Protein AF-A0A268R4T3-F1 (afdb_monomer)

Secondary structure (DSSP, 8-state):
-EESS-EEEEEEEGGGEETTEE-GGG-EEEEE-TT-B-PPPTTEEE-PPEESBTTB--EE----TTTTPPPSSPPPP-SSGGGG-

Solvent-accessible surface area (backbone atoms only — not comparable to full-atom values): 5460 Å² total; per-residue (Å²): 63,32,25,73,30,45,30,32,42,43,36,33,52,57,86,65,50,53,95,93,41,72,62,74,87,64,50,47,81,42,82,40,54,53,77,42,72,47,87,78,57,94,58,49,42,69,61,80,71,40,54,75,50,92,95,43,64,45,69,49,82,76,73,66,88,75,74,86,55,84,70,96,60,86,77,84,72,86,52,83,72,50,75,81,111

Nearest PDB structures (foldseek):
  5m6b-assembly4_D  TM=3.448E-01  e=3.997E+00  Agaricus bisporus
  7sqx-assembly1_A  TM=1.908E-01  e=9.041E+00  Pseudomonas aeruginosa PAO1
  7ysw-assembly1_C  TM=1.509E-01  e=9.627E+00  Homo sapiens

pLDDT: mean 93.46, std 6.96, range [61.69, 98.44]

Radius of gyration: 15.92 Å; Cα contacts (8 Å, |Δi|>4): 114; chains: 1; bounding box: 39×26×36 Å

Organism: Shouchella clausii (NCBI:txid79880)

Sequence (85 aa):
NVAMTDLVLLLGRVQDIENNHYDAKNVDAFFIPKGVAVELYATTLHFAPCKVDEEGFKAVVILPAGTNEPLEKAVEKKSEEDVLL

Mean predicted aligned error: 4.97 Å

Structure (mmCIF, N/CA/C/O backbone):
data_AF-A0A268R4T3-F1
#
_entry.id   AF-A0A268R4T3-F1
#
loop_
_atom_site.group_PDB
_atom_site.id
_atom_site.type_symbol
_atom_site.label_atom_id
_atom_site.label_alt_id
_atom_site.label_comp_id
_atom_site.label_asym_id
_atom_site.label_entity_id
_atom_site.label_seq_id
_atom_site.pdbx_PDB_ins_code
_atom_site.Cartn_x
_atom_site.Cartn_y
_atom_site.Cartn_z
_atom_site.occupancy
_atom_site.B_iso_or_equiv
_atom_site.auth_seq_id
_atom_site.auth_comp_id
_atom_site.auth_asym_id
_atom_site.auth_atom_id
_atom_site.pdbx_PDB_model_num
ATOM 1 N N . ASN A 1 1 ? 1.979 -5.303 6.579 1.00 92.50 1 ASN A N 1
ATOM 2 C CA . ASN A 1 1 ? 1.441 -4.089 7.236 1.00 92.50 1 ASN A CA 1
ATOM 3 C C . ASN A 1 1 ? 0.464 -4.484 8.325 1.00 92.50 1 ASN A C 1
ATOM 5 O O . ASN A 1 1 ? -0.346 -5.368 8.089 1.00 92.50 1 ASN A O 1
ATOM 9 N N . VAL A 1 2 ? 0.520 -3.842 9.492 1.00 97.00 2 VAL A N 1
ATOM 10 C CA . VAL A 1 2 ? -0.475 -4.002 10.566 1.00 97.00 2 VAL A CA 1
ATOM 11 C C . VAL A 1 2 ? -1.099 -2.646 10.860 1.00 97.00 2 VAL A C 1
ATOM 13 O O . VAL A 1 2 ? -0.385 -1.698 11.191 1.00 97.00 2 VAL A O 1
ATOM 16 N N . ALA A 1 3 ? -2.416 -2.546 10.718 1.00 97.69 3 ALA A N 1
ATOM 17 C CA . ALA A 1 3 ? -3.161 -1.317 10.946 1.00 97.69 3 ALA A CA 1
ATOM 18 C C . ALA A 1 3 ? -3.316 -1.059 12.455 1.00 97.69 3 ALA A C 1
ATOM 20 O O . ALA A 1 3 ? -3.958 -1.831 13.163 1.00 97.69 3 ALA A O 1
ATOM 21 N N . MET A 1 4 ? -2.725 0.020 12.975 1.00 97.75 4 MET A N 1
ATOM 22 C CA . MET A 1 4 ? -2.869 0.427 14.387 1.00 97.75 4 MET A CA 1
ATOM 23 C C . MET A 1 4 ? -4.008 1.437 14.590 1.00 97.75 4 MET A C 1
ATOM 25 O O . MET A 1 4 ? -4.479 1.636 15.713 1.00 97.75 4 MET A O 1
ATO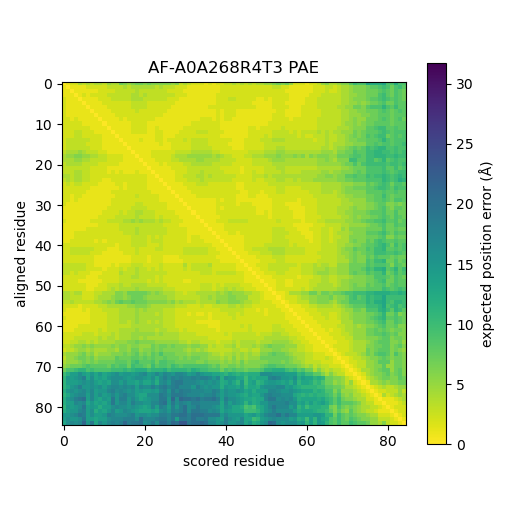M 29 N N . THR A 1 5 ? -4.466 2.033 13.494 1.00 97.69 5 THR A N 1
ATOM 30 C CA . THR A 1 5 ? -5.719 2.775 13.321 1.00 97.69 5 THR A CA 1
ATOM 31 C C . THR A 1 5 ? -6.419 2.232 12.080 1.00 97.69 5 THR A C 1
ATOM 33 O O . THR A 1 5 ? -5.775 1.571 11.266 1.00 97.69 5 THR A O 1
ATOM 36 N N . ASP A 1 6 ? -7.698 2.551 11.900 1.00 98.06 6 ASP A N 1
ATOM 37 C CA . ASP A 1 6 ? -8.352 2.334 10.611 1.00 98.06 6 ASP A CA 1
ATOM 38 C C . ASP A 1 6 ? -7.609 3.121 9.521 1.00 98.06 6 ASP A C 1
ATOM 40 O O . ASP A 1 6 ? -7.164 4.255 9.743 1.00 98.06 6 ASP A O 1
ATOM 44 N N . LEU A 1 7 ? -7.422 2.503 8.358 1.00 97.94 7 LEU A N 1
ATOM 45 C CA . LEU A 1 7 ? -6.743 3.117 7.219 1.00 97.94 7 LEU A CA 1
ATOM 46 C C . LEU A 1 7 ? -7.294 2.581 5.902 1.00 97.94 7 LEU A C 1
ATOM 48 O O . LEU A 1 7 ? -7.891 1.506 5.857 1.00 97.94 7 LEU A O 1
ATOM 52 N N . VAL A 1 8 ? -7.065 3.316 4.818 1.00 98.38 8 VAL A N 1
ATOM 53 C CA . VAL A 1 8 ? -7.339 2.837 3.459 1.00 98.38 8 VAL A CA 1
ATOM 54 C C . VAL A 1 8 ? -6.022 2.613 2.727 1.00 98.38 8 VAL A C 1
ATOM 56 O O . VAL A 1 8 ? -5.133 3.465 2.754 1.00 98.38 8 VAL A O 1
ATOM 59 N N . LEU A 1 9 ? -5.897 1.465 2.066 1.00 98.19 9 LEU A N 1
ATOM 60 C CA . LEU A 1 9 ? -4.812 1.185 1.131 1.00 98.19 9 LEU A CA 1
ATOM 61 C C . LEU A 1 9 ? -5.310 1.355 -0.301 1.00 98.19 9 LEU A C 1
ATOM 63 O O . LEU A 1 9 ? -6.318 0.763 -0.678 1.00 98.19 9 LEU A O 1
ATOM 67 N N . LEU A 1 10 ? -4.579 2.138 -1.089 1.00 98.00 10 LEU A N 1
ATOM 68 C CA . LEU A 1 10 ? -4.752 2.240 -2.534 1.00 98.00 10 LEU A CA 1
ATOM 69 C C . LEU A 1 10 ? -3.758 1.288 -3.192 1.00 98.00 10 LEU A C 1
ATOM 71 O O . LEU A 1 10 ? -2.548 1.511 -3.086 1.00 98.00 10 LEU A O 1
ATOM 75 N N . LEU A 1 11 ? -4.263 0.221 -3.808 1.00 98.19 11 LEU A N 1
ATOM 76 C CA . LEU A 1 11 ? -3.459 -0.885 -4.316 1.00 98.19 11 LEU A CA 1
ATOM 77 C C . LEU A 1 11 ? -3.632 -1.051 -5.823 1.00 98.19 11 LEU A C 1
ATOM 79 O O . LEU A 1 11 ? -4.725 -0.894 -6.359 1.00 98.19 11 LEU A O 1
ATOM 83 N N . GLY A 1 12 ? -2.540 -1.411 -6.486 1.00 98.12 12 GLY A N 1
ATOM 84 C CA . GLY A 1 12 ? -2.504 -1.752 -7.901 1.00 98.12 12 GLY A CA 1
ATOM 85 C C . GLY A 1 12 ? -1.682 -3.011 -8.154 1.00 98.12 12 GLY A C 1
ATOM 86 O O . GLY A 1 12 ? -0.995 -3.512 -7.258 1.00 98.12 12 GLY A O 1
ATOM 87 N N . ARG A 1 13 ? -1.721 -3.532 -9.379 1.00 97.88 13 ARG A N 1
ATOM 88 C CA . ARG A 1 13 ? -0.968 -4.733 -9.763 1.00 97.88 13 ARG A CA 1
ATOM 89 C C . ARG A 1 13 ? 0.154 -4.363 -10.713 1.00 97.88 13 ARG A C 1
ATOM 91 O O . ARG A 1 13 ? -0.084 -3.740 -11.734 1.00 97.88 13 ARG A O 1
ATOM 98 N N . VAL A 1 14 ? 1.373 -4.819 -10.445 1.00 98.00 14 VAL A N 1
ATOM 99 C CA . VAL A 1 14 ? 2.521 -4.572 -11.341 1.00 98.00 14 VAL A CA 1
ATOM 100 C C . VAL A 1 14 ? 2.238 -5.021 -12.786 1.00 98.00 14 VAL A C 1
ATOM 102 O O . VAL A 1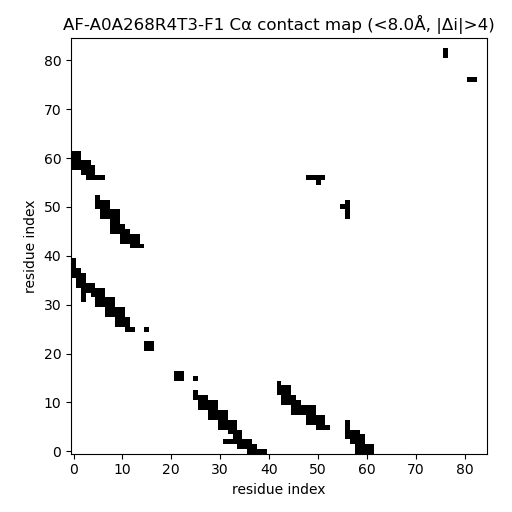 14 ? 2.747 -4.422 -13.726 1.00 98.00 14 VAL A O 1
ATOM 105 N N . GLN A 1 15 ? 1.403 -6.046 -12.976 1.00 97.88 15 GLN A N 1
ATOM 106 C CA . GLN A 1 15 ? 1.031 -6.568 -14.294 1.00 97.88 15 GLN A CA 1
ATOM 107 C C . GLN A 1 15 ? 0.193 -5.602 -15.144 1.00 97.88 15 GLN A C 1
ATOM 109 O O . GLN A 1 15 ? 0.155 -5.782 -16.356 1.00 97.88 15 GLN A O 1
ATOM 114 N N . ASP A 1 16 ? -0.439 -4.596 -14.537 1.00 98.06 16 ASP A N 1
ATOM 115 C CA . ASP A 1 16 ? -1.260 -3.617 -15.258 1.00 98.06 16 ASP A CA 1
ATOM 116 C C . ASP A 1 16 ? -0.435 -2.390 -15.710 1.00 98.06 16 ASP A C 1
ATOM 118 O O . ASP A 1 16 ? -0.994 -1.409 -16.202 1.00 98.06 16 ASP A O 1
ATOM 122 N N . ILE A 1 17 ? 0.896 -2.418 -15.537 1.00 97.88 17 ILE A N 1
ATOM 123 C CA . ILE A 1 17 ? 1.810 -1.412 -16.095 1.00 97.88 17 ILE A CA 1
ATOM 124 C C . ILE A 1 17 ? 1.947 -1.640 -17.603 1.00 97.88 17 ILE A C 1
ATOM 126 O O . ILE A 1 17 ? 2.406 -2.691 -18.050 1.00 97.88 17 ILE A O 1
ATOM 130 N N . GLU A 1 18 ? 1.665 -0.603 -18.387 1.00 98.00 18 GLU A N 1
ATOM 131 C CA . GLU A 1 18 ? 1.816 -0.603 -19.840 1.00 98.00 18 GLU A CA 1
ATOM 132 C C . GLU A 1 18 ? 2.725 0.550 -20.270 1.00 98.00 18 GLU A C 1
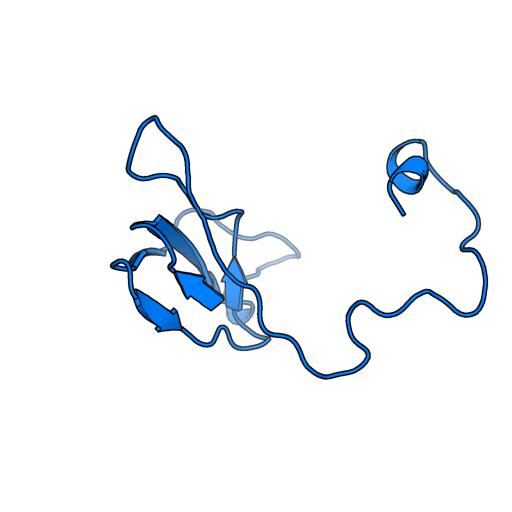ATOM 134 O O . GLU A 1 18 ? 2.537 1.691 -19.858 1.00 98.00 18 GLU A O 1
ATOM 139 N N . ASN A 1 19 ? 3.730 0.276 -21.110 1.00 97.38 19 ASN A N 1
ATOM 140 C CA . ASN A 1 19 ? 4.663 1.294 -21.622 1.00 97.38 19 ASN A CA 1
ATOM 141 C C . ASN A 1 19 ? 5.299 2.170 -20.518 1.00 97.38 19 ASN A C 1
ATOM 143 O O . ASN A 1 19 ? 5.447 3.379 -20.684 1.00 97.38 19 ASN A O 1
ATOM 147 N N . ASN A 1 20 ? 5.675 1.549 -19.391 1.00 94.81 20 ASN A N 1
ATOM 148 C CA . ASN A 1 20 ? 6.221 2.222 -18.203 1.00 94.81 20 ASN A CA 1
ATOM 149 C C . ASN A 1 20 ? 5.268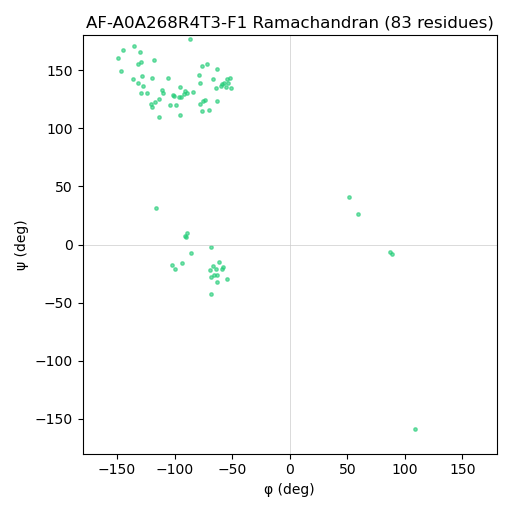 3.267 -17.579 1.00 94.81 20 ASN A C 1
ATOM 151 O O . ASN A 1 20 ? 5.707 4.222 -16.940 1.00 94.81 20 ASN A O 1
ATOM 155 N N . HIS A 1 21 ? 3.962 3.088 -17.770 1.00 96.50 21 HIS A N 1
ATOM 156 C CA . HIS A 1 21 ? 2.906 3.915 -17.206 1.00 96.50 21 HIS A CA 1
ATOM 157 C C . HIS A 1 21 ? 1.870 3.036 -16.497 1.00 96.50 21 HIS A C 1
ATOM 159 O O . HIS A 1 21 ? 1.580 1.926 -16.940 1.00 96.50 21 HIS A O 1
ATOM 165 N N . TYR A 1 22 ? 1.308 3.534 -15.395 1.00 97.00 22 TYR A N 1
ATOM 166 C CA . TYR A 1 22 ? 0.233 2.867 -14.663 1.00 97.00 22 TYR A CA 1
ATOM 167 C C . TYR A 1 22 ? -1.018 3.741 -14.686 1.00 97.00 22 TYR A C 1
ATOM 169 O O . TYR A 1 22 ? -0.979 4.888 -14.239 1.00 97.00 22 TYR A O 1
ATOM 177 N N . ASP A 1 23 ? -2.124 3.199 -15.191 1.00 97.38 23 ASP A N 1
ATOM 178 C CA . ASP A 1 23 ? -3.396 3.914 -15.235 1.00 97.38 23 ASP A CA 1
ATOM 179 C C . ASP A 1 23 ? -4.066 3.894 -13.853 1.00 97.38 23 ASP A C 1
ATOM 181 O O . ASP A 1 23 ? -4.375 2.834 -13.305 1.00 97.38 23 ASP A O 1
ATOM 185 N N . ALA A 1 24 ? -4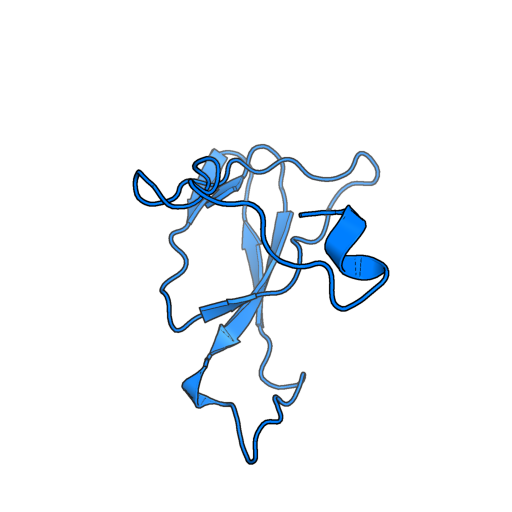.323 5.078 -13.292 1.00 94.88 24 ALA A N 1
ATOM 186 C CA . ALA A 1 24 ? -4.950 5.233 -11.981 1.00 94.88 24 ALA A CA 1
ATOM 187 C C . ALA A 1 24 ? -6.345 4.588 -11.890 1.00 94.88 24 ALA A C 1
ATOM 189 O O . ALA A 1 24 ? -6.789 4.271 -10.788 1.00 94.88 24 ALA A O 1
ATOM 190 N N . LYS A 1 25 ? -7.027 4.343 -13.020 1.00 97.06 25 LYS A N 1
ATOM 191 C CA . LYS A 1 25 ? -8.309 3.617 -13.040 1.00 97.06 25 LYS A CA 1
ATOM 192 C C . LYS A 1 25 ? -8.186 2.160 -12.575 1.00 97.06 25 LYS A C 1
ATOM 194 O O . LYS A 1 25 ? -9.192 1.567 -12.207 1.00 97.06 25 LYS A O 1
ATOM 199 N N . ASN A 1 26 ? -6.978 1.592 -12.621 1.00 97.38 26 ASN A N 1
ATOM 200 C CA . ASN A 1 26 ? -6.682 0.224 -12.196 1.00 97.38 26 ASN A CA 1
ATOM 201 C C . ASN A 1 26 ? -6.305 0.157 -10.701 1.00 97.38 26 ASN A C 1
ATOM 203 O O . ASN A 1 26 ? -5.757 -0.846 -10.249 1.00 97.38 26 ASN A O 1
ATOM 207 N N . VAL A 1 27 ? -6.487 1.241 -9.939 1.00 98.00 27 VAL A N 1
ATOM 208 C CA . VAL A 1 27 ? -6.255 1.264 -8.489 1.00 98.00 27 VAL A CA 1
ATOM 209 C C . VAL A 1 27 ? -7.549 0.934 -7.760 1.00 98.00 27 VAL A C 1
ATOM 211 O O . VAL A 1 27 ? -8.562 1.600 -7.960 1.00 98.00 27 VAL A O 1
ATOM 214 N N . ASP A 1 28 ? -7.471 -0.017 -6.835 1.00 98.19 28 ASP A N 1
ATOM 215 C CA . ASP A 1 28 ? -8.559 -0.353 -5.924 1.00 98.19 28 ASP A CA 1
ATOM 216 C C . ASP A 1 28 ? -8.267 0.158 -4.509 1.00 98.19 28 ASP A C 1
ATOM 218 O O . ASP A 1 28 ? -7.130 0.131 -4.025 1.00 98.19 28 ASP A O 1
ATOM 222 N N . ALA A 1 29 ? -9.317 0.613 -3.826 1.00 98.06 29 ALA A N 1
ATOM 223 C CA . ALA A 1 29 ? -9.247 1.077 -2.447 1.00 98.06 29 ALA A CA 1
ATOM 224 C C . ALA A 1 29 ? -9.743 -0.005 -1.480 1.00 98.06 29 ALA A C 1
ATOM 226 O O . ALA A 1 29 ? -10.862 -0.502 -1.602 1.00 98.06 29 ALA A O 1
ATOM 227 N N . PHE A 1 30 ? -8.934 -0.316 -0.470 1.00 98.25 30 PHE A N 1
ATOM 228 C CA . PHE A 1 30 ? -9.248 -1.308 0.555 1.00 98.25 30 PHE A CA 1
ATOM 229 C C . PHE A 1 30 ? -9.271 -0.656 1.930 1.00 98.25 30 PHE A C 1
ATOM 231 O O . PHE A 1 30 ? -8.251 -0.155 2.401 1.00 98.25 30 PHE A O 1
ATOM 238 N N . PHE A 1 31 ? -10.425 -0.692 2.593 1.00 98.31 31 PHE A N 1
ATOM 239 C CA . PHE A 1 31 ? -10.528 -0.319 3.999 1.00 98.31 31 PHE A CA 1
ATOM 240 C C . PHE A 1 31 ? -9.955 -1.432 4.876 1.00 98.31 31 PHE A C 1
ATOM 242 O O . PHE A 1 31 ? -10.406 -2.577 4.811 1.00 98.31 31 PHE A O 1
ATOM 249 N N . ILE A 1 32 ? -8.974 -1.085 5.703 1.00 98.31 32 ILE A N 1
ATOM 250 C CA . ILE A 1 32 ? -8.311 -1.996 6.629 1.00 98.31 32 ILE A CA 1
ATOM 251 C C . ILE A 1 32 ? -8.659 -1.560 8.058 1.00 98.31 32 ILE A C 1
ATOM 253 O O . ILE A 1 32 ? -8.175 -0.516 8.508 1.00 98.31 32 ILE A O 1
ATOM 257 N N . PRO A 1 33 ? -9.476 -2.343 8.783 1.00 98.00 33 PRO A N 1
ATOM 258 C CA . PRO A 1 33 ? -9.796 -2.051 10.172 1.00 98.00 33 PRO A CA 1
ATOM 259 C C . PRO A 1 33 ? -8.559 -2.109 11.076 1.00 98.00 33 PRO A C 1
ATOM 261 O O . PRO A 1 33 ? -7.639 -2.907 10.866 1.00 98.00 33 PRO A O 1
ATOM 264 N N . LYS A 1 34 ? -8.575 -1.328 12.152 1.00 97.94 34 LYS A N 1
ATOM 265 C CA . LYS A 1 34 ? -7.602 -1.394 13.238 1.00 97.94 34 LYS A CA 1
ATOM 266 C C . LYS A 1 34 ? -7.455 -2.827 13.752 1.00 97.94 34 LYS A C 1
ATOM 268 O O . LYS A 1 34 ? -8.429 -3.521 14.030 1.00 97.94 34 LYS A O 1
ATOM 273 N N . GLY A 1 35 ? -6.208 -3.240 13.949 1.00 97.94 35 GLY A N 1
ATOM 274 C CA . GLY A 1 35 ? -5.827 -4.571 14.412 1.00 97.94 35 GLY A CA 1
ATOM 275 C C . GLY A 1 35 ? -5.678 -5.597 13.290 1.00 97.94 35 GLY A C 1
ATOM 276 O O . GLY A 1 35 ? -5.209 -6.702 13.557 1.00 97.94 35 GLY A O 1
ATOM 277 N N . VAL A 1 36 ? -6.024 -5.255 12.045 1.00 98.44 36 VAL A N 1
ATOM 278 C CA . VAL A 1 36 ? -5.874 -6.165 10.906 1.00 98.44 36 VAL A CA 1
ATOM 279 C C . VAL A 1 36 ? -4.455 -6.096 10.350 1.00 98.44 36 VAL A C 1
ATOM 281 O O . VAL A 1 36 ? -3.902 -5.023 10.087 1.00 98.44 36 VAL A O 1
ATOM 284 N N . ALA A 1 37 ? -3.869 -7.275 10.157 1.00 97.69 37 ALA A N 1
ATOM 285 C CA . ALA A 1 37 ? -2.629 -7.453 9.424 1.00 97.69 37 ALA A CA 1
ATOM 286 C C . ALA A 1 37 ? -2.934 -7.826 7.970 1.00 97.69 37 ALA A C 1
ATOM 288 O O . ALA A 1 37 ? -3.768 -8.690 7.705 1.00 97.69 37 ALA A O 1
ATOM 289 N N . VAL A 1 38 ? -2.226 -7.191 7.041 1.00 97.19 38 VAL A N 1
ATOM 290 C CA . VAL A 1 38 ? -2.252 -7.511 5.613 1.00 97.19 38 VAL A CA 1
ATOM 291 C C . VAL A 1 38 ? -0.834 -7.717 5.099 1.00 97.19 38 VAL A C 1
ATOM 293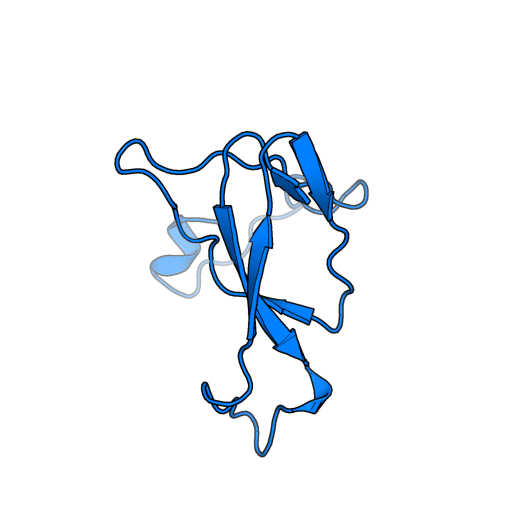 O O . VAL A 1 38 ? 0.085 -6.951 5.415 1.00 97.19 38 VAL A O 1
ATOM 296 N N . GLU A 1 39 ? -0.655 -8.753 4.296 1.00 96.75 39 GLU A N 1
ATOM 297 C CA . GLU A 1 39 ? 0.555 -8.973 3.513 1.00 96.75 39 GLU A CA 1
ATOM 298 C C . GLU A 1 39 ? 0.390 -8.277 2.159 1.00 96.75 39 GLU A C 1
ATOM 300 O O . GLU A 1 39 ? -0.639 -8.424 1.504 1.00 96.75 39 GLU A O 1
ATOM 305 N N . LEU A 1 40 ? 1.391 -7.492 1.757 1.00 95.81 40 LEU A N 1
ATOM 306 C CA . LEU A 1 40 ? 1.472 -6.962 0.399 1.00 95.81 40 LEU A CA 1
ATOM 307 C C . LEU A 1 40 ? 2.530 -7.776 -0.337 1.00 95.81 40 LEU A C 1
ATOM 309 O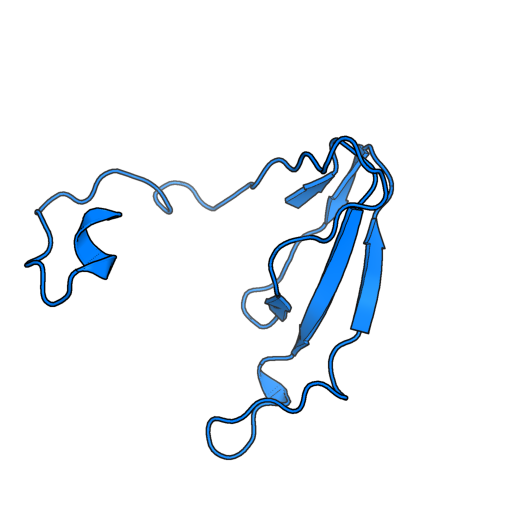 O . LEU A 1 40 ? 3.685 -7.808 0.089 1.00 95.81 40 LEU A O 1
ATOM 313 N N . TYR A 1 41 ? 2.135 -8.442 -1.418 1.00 95.38 41 TYR A N 1
ATOM 314 C CA . TYR A 1 41 ? 3.070 -9.192 -2.248 1.00 95.38 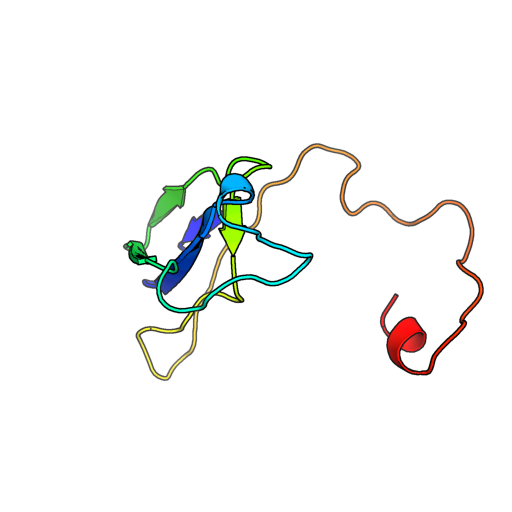41 TYR A CA 1
ATOM 315 C C . TYR A 1 41 ? 3.960 -8.239 -3.047 1.00 95.38 41 TYR A C 1
ATOM 317 O O . TYR A 1 41 ? 3.558 -7.126 -3.376 1.00 95.38 41 TYR A O 1
ATOM 325 N N . ALA A 1 42 ? 5.151 -8.699 -3.434 1.00 94.69 42 ALA A N 1
ATOM 326 C CA . ALA A 1 42 ? 6.099 -7.902 -4.222 1.00 94.69 42 ALA A CA 1
ATOM 327 C C . ALA A 1 42 ? 5.528 -7.405 -5.568 1.00 94.69 42 ALA A C 1
ATOM 329 O O . ALA A 1 42 ? 6.043 -6.461 -6.155 1.00 94.69 42 ALA A O 1
ATOM 330 N N . THR A 1 43 ? 4.456 -8.030 -6.063 1.00 97.19 43 THR A N 1
ATOM 331 C CA . THR A 1 43 ? 3.743 -7.634 -7.286 1.00 97.19 43 THR A CA 1
ATOM 332 C C . THR A 1 43 ? 2.609 -6.631 -7.046 1.00 97.19 43 THR A C 1
ATOM 334 O O . THR A 1 43 ? 1.844 -6.351 -7.970 1.00 97.19 43 THR A O 1
ATOM 337 N N . THR A 1 44 ? 2.457 -6.121 -5.824 1.00 97.75 44 THR A N 1
ATOM 338 C CA . THR A 1 44 ? 1.451 -5.123 -5.454 1.00 97.75 44 THR A CA 1
ATOM 339 C C . THR A 1 44 ? 2.087 -3.736 -5.432 1.00 97.75 44 THR A C 1
ATOM 341 O O . THR A 1 44 ? 3.000 -3.474 -4.654 1.00 97.75 44 THR A O 1
ATOM 344 N N . LEU A 1 45 ? 1.576 -2.831 -6.263 1.00 97.19 45 LEU A N 1
ATOM 345 C CA . LEU A 1 45 ? 1.860 -1.402 -6.158 1.00 97.19 45 LEU A CA 1
ATOM 346 C C . LEU A 1 45 ? 1.003 -0.808 -5.042 1.00 97.19 45 LEU A C 1
ATOM 348 O O . LEU A 1 45 ? -0.143 -1.223 -4.857 1.00 97.19 45 LEU A O 1
ATOM 352 N N . HIS A 1 46 ? 1.525 0.180 -4.322 1.00 95.88 46 HIS A N 1
ATOM 353 C CA . HIS A 1 46 ? 0.745 0.897 -3.322 1.00 95.88 46 HIS A CA 1
ATOM 354 C C . HIS A 1 46 ? 1.158 2.366 -3.231 1.00 95.88 46 HIS A C 1
ATOM 356 O O . HIS A 1 46 ? 2.327 2.712 -3.405 1.00 95.88 46 HIS A O 1
ATOM 362 N N . PHE A 1 47 ? 0.200 3.225 -2.895 1.00 92.88 47 PHE A N 1
ATOM 363 C CA . PHE A 1 47 ? 0.493 4.579 -2.424 1.00 92.88 47 PHE A CA 1
ATOM 364 C C . PHE A 1 47 ? 0.720 4.594 -0.908 1.00 92.88 47 PHE A C 1
ATOM 366 O O . PHE A 1 47 ? 0.601 3.568 -0.227 1.00 92.88 47 PHE A O 1
ATOM 373 N N . ALA A 1 48 ? 1.062 5.764 -0.365 1.00 92.25 48 ALA A N 1
ATOM 374 C CA . ALA A 1 48 ? 1.022 5.970 1.076 1.00 92.25 48 ALA A CA 1
ATOM 375 C C . ALA A 1 48 ? -0.404 5.68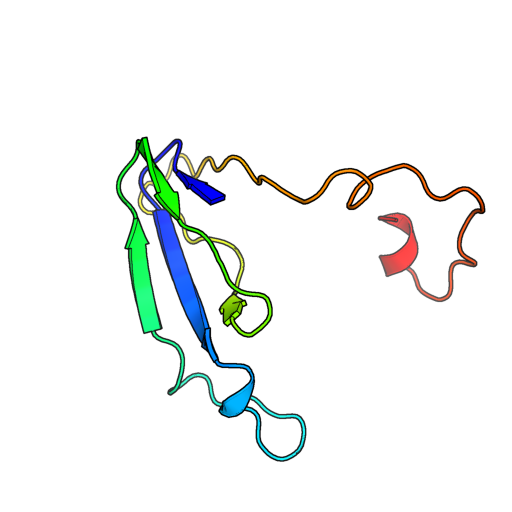8 1.598 1.00 92.25 48 ALA A C 1
ATOM 377 O O . ALA A 1 48 ? -1.371 6.085 0.940 1.00 92.25 48 ALA A O 1
ATOM 378 N N . PRO A 1 49 ? -0.558 5.019 2.756 1.00 96.06 49 PRO A N 1
ATOM 379 C CA . PRO A 1 49 ? -1.873 4.782 3.337 1.00 96.06 49 PRO A CA 1
ATOM 380 C C . PRO A 1 49 ? -2.658 6.082 3.530 1.00 96.06 49 PRO A C 1
ATOM 382 O O . PRO A 1 49 ? -2.101 7.111 3.919 1.00 96.06 49 PRO A O 1
ATOM 385 N N . CYS A 1 50 ? -3.965 6.029 3.296 1.00 97.12 50 CYS A N 1
ATOM 386 C CA . CYS A 1 50 ? -4.853 7.156 3.538 1.00 97.12 50 CYS A CA 1
ATOM 387 C C . CYS A 1 50 ? -5.421 7.080 4.958 1.00 97.12 50 CYS A C 1
ATOM 389 O O . CYS A 1 50 ? -5.922 6.035 5.389 1.00 97.12 50 CYS A O 1
ATOM 391 N N . LYS A 1 51 ? -5.371 8.209 5.673 1.00 96.62 51 LYS A N 1
ATOM 392 C CA . LYS A 1 51 ? -6.065 8.367 6.953 1.00 96.62 51 LYS A CA 1
ATOM 393 C C . LYS A 1 51 ? -7.579 8.339 6.741 1.00 96.62 51 LYS A C 1
ATOM 395 O O . LYS A 1 51 ? -8.070 8.883 5.755 1.00 96.62 51 LYS A O 1
ATOM 400 N N . VAL A 1 52 ? -8.295 7.719 7.673 1.00 96.81 52 VAL A N 1
ATOM 401 C CA . VAL A 1 52 ? -9.770 7.721 7.713 1.00 96.81 52 VAL A CA 1
ATOM 402 C C . VAL A 1 52 ? -10.290 8.756 8.716 1.00 96.81 52 VAL A C 1
ATOM 404 O O . VAL A 1 52 ? -11.415 9.225 8.587 1.00 96.81 52 VAL A O 1
ATOM 407 N N . ASP A 1 53 ? -9.445 9.154 9.665 1.00 93.38 53 ASP A N 1
ATOM 408 C CA . ASP A 1 53 ? -9.731 10.152 10.693 1.00 93.38 53 ASP A CA 1
ATOM 409 C C . ASP A 1 53 ? -8.786 11.365 10.568 1.00 93.38 53 ASP A C 1
ATOM 411 O O . ASP A 1 53 ? -7.705 11.274 9.970 1.00 93.38 53 ASP A O 1
ATOM 415 N N . GLU A 1 54 ? -9.174 12.521 11.112 1.00 95.31 54 GLU A N 1
ATOM 416 C CA . GLU A 1 54 ? -8.354 13.733 11.074 1.00 95.31 54 GLU A CA 1
ATOM 417 C C . GLU A 1 54 ? -7.029 13.590 11.830 1.00 95.31 54 GLU A C 1
ATOM 419 O O . GLU A 1 54 ? -6.023 14.134 11.355 1.00 95.31 54 GLU A O 1
ATOM 424 N N . GLU A 1 55 ? -7.008 12.801 12.912 1.00 94.81 55 GLU A N 1
ATOM 425 C CA . GLU A 1 55 ? -5.842 12.526 13.763 1.00 94.81 55 GLU A CA 1
ATOM 426 C C . GLU A 1 55 ? -4.685 11.838 13.015 1.00 94.81 55 GLU A C 1
ATOM 428 O O . GLU A 1 55 ? -3.548 11.824 13.494 1.00 94.81 55 GLU A O 1
ATOM 433 N N . GLY A 1 56 ? -4.945 11.291 11.824 1.00 95.56 56 GLY A N 1
ATOM 434 C CA . GLY A 1 56 ? -3.951 10.626 10.987 1.00 95.56 56 GLY A CA 1
ATOM 435 C C . GLY A 1 56 ? -4.141 9.116 10.926 1.00 95.56 56 GLY A C 1
ATOM 436 O O . GLY A 1 56 ? -5.225 8.589 11.160 1.00 95.56 56 GLY A O 1
ATOM 437 N N . PHE A 1 57 ? -3.069 8.408 10.574 1.00 96.12 57 PHE A N 1
ATOM 438 C CA . PHE A 1 57 ? -3.039 6.950 10.608 1.00 96.12 57 PHE A CA 1
ATOM 439 C C . PHE A 1 57 ? -1.775 6.454 11.304 1.00 96.12 57 PHE A C 1
ATOM 441 O O . PHE A 1 57 ? -0.747 7.133 11.333 1.00 96.12 57 PHE A O 1
ATOM 448 N N . LYS A 1 58 ? -1.840 5.241 11.851 1.00 96.69 58 LYS A N 1
ATOM 449 C CA . LYS A 1 58 ? -0.672 4.517 12.354 1.00 96.69 58 LYS A CA 1
ATOM 450 C C . LYS A 1 58 ? -0.662 3.118 11.761 1.00 96.69 58 LYS A C 1
ATOM 452 O O . LYS A 1 58 ? -1.656 2.397 11.837 1.00 96.69 58 LYS A O 1
ATOM 457 N N . ALA A 1 59 ? 0.479 2.721 11.215 1.00 96.69 59 ALA A N 1
ATOM 458 C CA . ALA A 1 59 ? 0.707 1.381 10.701 1.00 96.69 59 ALA A CA 1
ATOM 459 C C . ALA A 1 59 ? 2.082 0.882 11.145 1.00 96.69 59 ALA A C 1
ATOM 461 O O . ALA A 1 59 ? 3.044 1.646 11.182 1.00 96.69 59 ALA A O 1
ATOM 462 N N . VAL A 1 60 ? 2.170 -0.405 11.468 1.00 96.94 60 VAL A N 1
ATOM 463 C CA . VAL A 1 60 ? 3.451 -1.092 11.647 1.00 96.94 60 VAL A CA 1
ATOM 464 C C . VAL A 1 60 ? 3.817 -1.768 10.332 1.00 96.94 60 VAL A C 1
ATOM 466 O O . VAL A 1 60 ? 3.027 -2.536 9.766 1.00 96.94 60 VAL A O 1
ATOM 469 N N . VAL A 1 61 ? 5.026 -1.493 9.849 1.00 95.12 61 VAL A N 1
ATOM 470 C CA . VAL A 1 61 ? 5.587 -2.129 8.656 1.00 95.12 61 VAL A CA 1
ATOM 471 C C . VAL A 1 61 ? 6.463 -3.292 9.105 1.00 95.12 61 VAL A C 1
ATOM 473 O O . VAL A 1 61 ? 7.330 -3.135 9.959 1.00 95.12 61 VAL A O 1
ATOM 476 N N . ILE A 1 62 ? 6.203 -4.469 8.543 1.00 94.88 62 ILE A N 1
ATOM 477 C CA . ILE A 1 62 ? 6.967 -5.690 8.798 1.00 94.88 62 ILE A CA 1
ATOM 478 C C . ILE A 1 62 ? 7.668 -6.023 7.490 1.00 94.88 62 ILE A C 1
ATOM 480 O O . ILE A 1 62 ? 7.005 -6.112 6.457 1.00 94.88 62 ILE A O 1
ATOM 484 N N . LEU A 1 63 ? 8.987 -6.171 7.545 1.00 93.50 63 LEU A N 1
ATOM 485 C CA . LEU A 1 63 ? 9.839 -6.435 6.391 1.00 93.50 63 LEU A CA 1
ATOM 486 C C . LEU A 1 63 ? 10.747 -7.630 6.691 1.00 93.50 63 LEU A C 1
ATOM 488 O O . LEU A 1 63 ? 11.006 -7.911 7.866 1.00 93.50 63 LEU A O 1
ATOM 492 N N . PRO A 1 64 ? 11.260 -8.318 5.658 1.00 92.56 64 PRO A N 1
ATOM 493 C CA . PRO A 1 64 ? 12.349 -9.267 5.835 1.00 92.56 64 PRO A CA 1
ATOM 494 C C . PRO A 1 64 ? 13.527 -8.624 6.583 1.00 92.56 64 PRO A C 1
ATOM 496 O O . PRO A 1 64 ? 13.840 -7.445 6.381 1.00 92.56 64 PRO A O 1
ATOM 499 N N . ALA A 1 65 ? 14.186 -9.400 7.444 1.00 93.31 65 ALA A N 1
ATOM 500 C CA . ALA A 1 65 ? 15.408 -8.968 8.122 1.00 93.31 65 ALA A CA 1
ATOM 501 C C . ALA A 1 65 ? 16.455 -8.487 7.098 1.00 93.31 65 ALA A C 1
ATOM 503 O O . ALA A 1 65 ? 16.591 -9.089 6.034 1.00 93.31 65 ALA A O 1
ATOM 504 N N . GLY A 1 66 ? 17.154 -7.390 7.403 1.00 91.12 66 GLY A N 1
ATOM 505 C CA . GLY A 1 66 ? 18.111 -6.758 6.489 1.00 91.12 66 GLY A CA 1
ATOM 506 C C . GLY A 1 66 ? 17.533 -5.701 5.537 1.00 91.12 66 GLY A C 1
ATOM 507 O O . GLY A 1 66 ? 18.303 -5.012 4.882 1.00 91.12 66 GLY A O 1
ATOM 508 N N . THR A 1 67 ? 16.206 -5.520 5.455 1.00 90.25 67 THR A N 1
ATOM 509 C CA . THR A 1 67 ? 15.614 -4.594 4.458 1.00 90.25 67 THR A CA 1
ATOM 510 C C . THR A 1 67 ? 15.926 -3.118 4.734 1.00 90.25 67 THR A C 1
ATOM 512 O O . THR A 1 67 ? 16.238 -2.379 3.808 1.00 90.25 67 THR A O 1
ATOM 515 N N . ASN A 1 68 ? 15.851 -2.691 5.998 1.00 88.62 68 ASN A N 1
ATOM 516 C CA . ASN A 1 68 ? 16.081 -1.300 6.422 1.00 88.62 68 ASN A CA 1
ATOM 517 C C . ASN A 1 68 ? 17.312 -1.183 7.339 1.00 88.62 68 ASN A C 1
ATOM 519 O O . ASN A 1 68 ? 17.325 -0.379 8.271 1.00 88.62 68 ASN A O 1
ATOM 523 N N . GLU A 1 69 ? 18.316 -2.038 7.143 1.00 89.81 69 GLU A N 1
ATOM 524 C CA . GLU A 1 69 ? 19.578 -1.921 7.876 1.00 89.81 69 GLU A CA 1
ATOM 525 C C . GLU A 1 69 ? 20.433 -0.773 7.319 1.00 89.81 69 GLU A C 1
ATOM 527 O O . GLU A 1 69 ? 20.293 -0.411 6.147 1.00 89.81 69 GLU A O 1
ATOM 532 N N . PRO A 1 70 ? 21.318 -0.176 8.139 1.00 86.19 70 PRO A N 1
ATOM 533 C CA . PRO A 1 70 ? 22.249 0.831 7.655 1.00 86.19 70 PRO A CA 1
ATOM 534 C C . PRO A 1 70 ? 23.074 0.298 6.484 1.00 86.19 70 PRO A C 1
ATOM 536 O O . PRO A 1 70 ? 23.600 -0.814 6.532 1.00 86.19 70 PRO A O 1
ATOM 539 N N . LEU A 1 71 ? 23.230 1.115 5.446 1.00 84.69 71 LEU A N 1
ATOM 540 C CA . LEU A 1 71 ? 24.106 0.781 4.331 1.00 84.69 71 LEU A CA 1
ATOM 541 C C . LEU A 1 71 ? 25.562 0.703 4.814 1.00 84.69 71 LEU A C 1
ATOM 543 O O . LEU A 1 71 ? 26.043 1.597 5.509 1.00 84.69 71 LEU A O 1
ATOM 547 N N . GLU A 1 72 ? 26.293 -0.333 4.395 1.00 86.38 72 GLU A N 1
ATOM 548 C CA . GLU A 1 72 ? 27.714 -0.500 4.749 1.00 86.38 72 GLU A CA 1
ATOM 549 C C . GLU A 1 72 ? 28.605 0.621 4.192 1.00 86.38 72 GLU A C 1
ATOM 551 O O . GLU A 1 72 ? 29.678 0.911 4.724 1.00 86.38 72 GLU A O 1
ATOM 556 N N . LYS A 1 73 ? 28.178 1.241 3.088 1.00 86.50 73 LYS A N 1
ATOM 557 C CA . LYS A 1 73 ? 28.868 2.351 2.433 1.00 86.50 73 LYS A CA 1
ATOM 558 C C . LYS A 1 73 ? 27.870 3.459 2.147 1.00 86.50 73 LYS A C 1
ATOM 560 O O . LYS A 1 73 ? 26.763 3.192 1.686 1.00 86.50 73 LYS A O 1
ATOM 565 N N . ALA A 1 74 ? 28.297 4.696 2.373 1.00 79.44 74 ALA A N 1
ATOM 566 C CA . ALA A 1 74 ? 27.518 5.864 1.996 1.00 79.44 74 ALA A CA 1
ATOM 567 C C . ALA A 1 74 ? 27.275 5.873 0.479 1.00 79.44 74 ALA A C 1
ATOM 569 O O . ALA A 1 74 ? 28.190 5.607 -0.307 1.00 79.44 74 ALA A O 1
ATOM 570 N N . VAL A 1 75 ? 26.045 6.189 0.081 1.00 82.06 75 VAL A N 1
ATOM 571 C CA . VAL A 1 75 ? 25.696 6.399 -1.325 1.00 82.06 75 VAL A CA 1
ATOM 572 C C . VAL A 1 75 ? 26.184 7.786 -1.735 1.00 82.06 75 VAL A C 1
ATOM 574 O O . VAL A 1 75 ? 26.078 8.749 -0.974 1.00 82.06 75 VAL A O 1
ATOM 577 N N . GLU A 1 76 ? 26.749 7.894 -2.935 1.00 86.38 76 GLU A N 1
ATOM 578 C CA . GLU A 1 76 ? 27.055 9.195 -3.523 1.00 86.38 76 GLU A CA 1
ATOM 579 C C . GLU A 1 76 ? 25.746 9.964 -3.743 1.00 86.38 76 GLU A C 1
ATOM 581 O O . GLU A 1 76 ? 24.849 9.474 -4.430 1.00 86.38 76 GLU A O 1
ATOM 586 N N . LYS A 1 77 ? 25.640 11.163 -3.164 1.00 86.62 77 LYS A N 1
ATOM 587 C CA . LYS A 1 77 ? 24.482 12.042 -3.350 1.00 86.62 77 LYS A CA 1
ATOM 588 C C . LYS A 1 77 ? 24.492 12.587 -4.775 1.00 86.62 77 LYS A C 1
ATOM 590 O O . LYS A 1 77 ? 25.412 13.313 -5.148 1.00 86.62 77 LYS A O 1
ATOM 595 N N . LYS A 1 78 ? 23.481 12.240 -5.564 1.00 88.44 78 LYS A N 1
ATOM 596 C CA . LYS A 1 78 ? 23.303 12.662 -6.961 1.00 88.44 78 LYS A CA 1
ATOM 597 C C . LYS A 1 78 ? 22.262 13.770 -7.109 1.00 88.44 78 LYS A C 1
ATOM 599 O O . LYS A 1 78 ? 22.244 14.445 -8.135 1.00 88.44 78 LYS A O 1
ATOM 604 N N . SER A 1 79 ? 21.412 13.961 -6.105 1.00 87.69 79 SER A N 1
ATOM 605 C CA . SER A 1 79 ? 20.331 14.942 -6.075 1.00 87.69 79 SER A CA 1
ATOM 606 C C . SER A 1 79 ? 20.120 15.518 -4.669 1.00 87.69 79 SER A C 1
ATOM 608 O O . SER A 1 79 ? 20.639 14.995 -3.682 1.00 87.69 79 SER A O 1
ATOM 610 N N . GLU A 1 80 ? 19.344 16.601 -4.568 1.00 84.94 80 GLU A N 1
ATOM 611 C CA . GLU A 1 80 ? 18.941 17.173 -3.274 1.00 84.94 80 GLU A CA 1
ATOM 612 C C . GLU A 1 80 ? 18.030 16.228 -2.473 1.00 84.94 80 GLU A C 1
ATOM 614 O O . GLU A 1 80 ? 18.036 16.267 -1.243 1.00 84.94 80 GLU A O 1
ATOM 619 N N . GLU A 1 81 ? 17.297 15.335 -3.147 1.00 77.44 81 GLU A N 1
ATOM 620 C CA . GLU A 1 81 ? 16.448 14.333 -2.492 1.00 77.44 81 GLU A CA 1
ATOM 621 C C . GLU A 1 81 ? 17.275 13.270 -1.751 1.00 77.44 81 GLU A C 1
ATOM 623 O O . GLU A 1 81 ? 16.851 12.779 -0.704 1.00 77.44 81 GLU A O 1
ATOM 628 N N . ASP A 1 82 ? 18.508 13.000 -2.200 1.00 79.56 82 ASP A N 1
ATOM 629 C CA . ASP A 1 82 ? 19.422 12.038 -1.563 1.00 79.56 82 ASP A CA 1
ATOM 630 C C . ASP A 1 82 ? 19.928 12.500 -0.183 1.00 79.56 82 ASP A C 1
ATOM 632 O O . ASP A 1 82 ? 20.688 11.799 0.482 1.00 79.56 82 ASP A O 1
ATOM 636 N N . VAL A 1 83 ? 19.545 13.696 0.280 1.00 75.81 83 VAL A N 1
ATOM 637 C CA . VAL A 1 83 ? 19.795 14.149 1.658 1.00 75.81 83 VAL A CA 1
ATOM 638 C C . VAL A 1 83 ? 18.961 13.359 2.675 1.00 75.81 83 VAL A C 1
ATOM 640 O O . VAL A 1 83 ? 19.335 13.314 3.846 1.00 75.81 83 VAL A O 1
ATOM 643 N N . LEU A 1 84 ? 17.858 12.745 2.237 1.00 67.62 84 LEU A N 1
ATOM 644 C CA . LEU A 1 84 ? 16.947 11.966 3.079 1.00 67.62 84 LEU A CA 1
ATOM 645 C C . LEU A 1 84 ? 17.368 10.492 3.253 1.00 67.62 84 LEU A C 1
ATOM 647 O O . LEU A 1 84 ? 16.724 9.786 4.031 1.00 67.62 84 LEU A O 1
ATOM 651 N N . LEU A 1 85 ? 18.401 10.042 2.526 1.00 61.69 85 LEU A N 1
ATOM 652 C CA . LEU A 1 85 ? 18.986 8.693 2.576 1.00 61.69 85 LEU A CA 1
ATOM 653 C C . LEU A 1 85 ? 20.131 8.617 3.596 1.00 61.69 85 LEU A C 1
ATOM 655 O O . LEU A 1 85 ? 20.225 7.570 4.274 1.00 61.69 85 LEU A O 1
#

Foldseek 3Di:
DAWQAWWKKWKAFLVCQDPNDHDSVRTDIDTDHHGDDDDDDPRMDTDDIGDPDPVTTDDDDDDPPPPPDDDPDQDDDPDPVSVVD

InterPro domains:
  IPR032358 Protein of unknown function DUF4867 [PF16161] (1-84)